Protein AF-A0A068UDC8-F1 (afdb_monomer)

Nearest PDB structures (foldseek):
  2k2d-assembly1_A  TM=8.273E-01  e=8.321E-03  Homo sapiens
  1b71-assembly1_A  TM=4.866E-01  e=6.529E-01  Nitratidesulfovibrio vulgaris str. Hildenborough
  7pfo-assembly1_4  TM=5.162E-01  e=7.961E-01  Homo sapiens
  7plo-assembly1_4  TM=5.445E-01  e=1.351E+00  Homo sapiens

pLDDT: mean 78.93, std 13.78, range [55.19, 94.5]

Sequence (53 aa):
MLDALLAEEKVLQEYSSRIQVILCNDCERKGNASFHWLYHKCPHCGSYNTRLL

Solven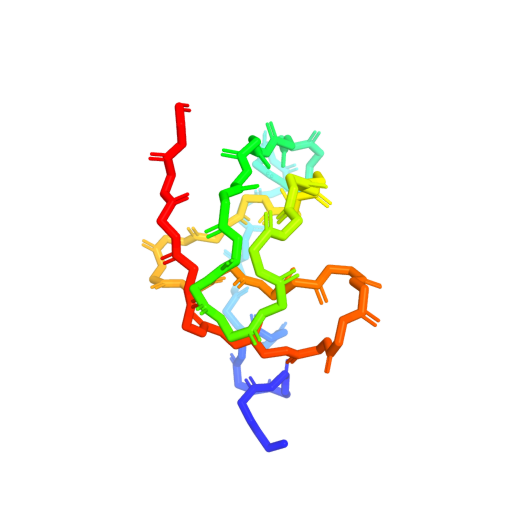t-accessible surface area (backbone atoms only — not comparable to full-atom values): 3280 Å² total; per-residue (Å²): 116,67,67,61,59,57,67,67,50,81,64,57,72,90,41,60,79,36,71,39,49,28,38,25,73,85,75,71,44,75,38,72,16,59,56,53,97,86,58,41,53,33,76,86,80,65,46,55,60,51,43,85,107

Mean predicted aligned error: 6.82 Å

Organism: Coffea canephora (NCBI:txid49390)

Secondary structure (DSSP, 8-state):
-HHHHHHHS---HHHHT-EEEEEETTT--EEEEE--SS----TTT----EEE-

InterPro domains:
  IPR039512 RCHY1, zinc-ribbon [PF14599] (1-51)

Radius of gyration: 10.76 Å; Cα contacts (8 Å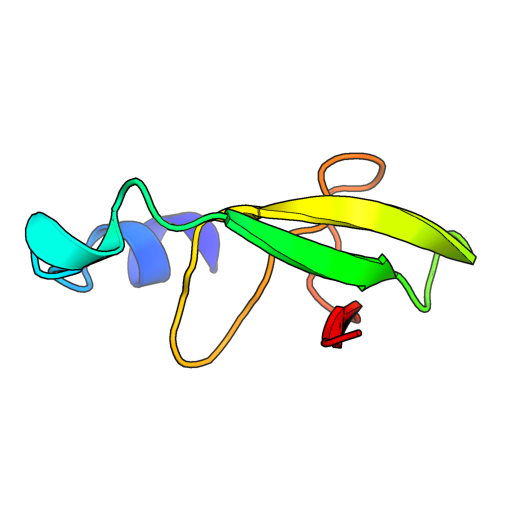, |Δi|>4): 85; chains: 1; bounding box: 23×17×29 Å

Structure (mmCIF, N/CA/C/O backbone):
data_AF-A0A068UDC8-F1
#
_entry.id   AF-A0A068UDC8-F1
#
loop_
_atom_site.group_PDB
_atom_site.id
_atom_site.type_symbol
_atom_site.label_atom_id
_atom_site.label_alt_id
_atom_site.label_comp_id
_atom_site.label_asym_id
_atom_site.label_entity_id
_atom_site.label_seq_id
_atom_site.pdbx_PDB_ins_code
_atom_site.Cartn_x
_atom_site.Cartn_y
_atom_site.Cartn_z
_atom_site.occupancy
_atom_site.B_iso_or_equiv
_atom_site.auth_seq_id
_atom_site.auth_comp_id
_atom_site.auth_asym_id
_atom_site.auth_atom_id
_atom_site.pdbx_PDB_model_num
ATOM 1 N N . MET A 1 1 ? -12.438 -6.441 -2.291 1.00 62.09 1 MET A N 1
ATOM 2 C CA . MET A 1 1 ? -12.472 -7.669 -1.463 1.00 62.09 1 MET A CA 1
ATOM 3 C C . MET A 1 1 ? -11.485 -7.579 -0.301 1.00 62.09 1 MET A C 1
ATOM 5 O O . MET A 1 1 ? -11.924 -7.767 0.819 1.00 62.09 1 MET A O 1
ATOM 9 N N . LEU A 1 2 ? -10.216 -7.194 -0.520 1.00 62.25 2 LEU A N 1
ATOM 10 C CA . LEU A 1 2 ? -9.273 -6.912 0.580 1.00 62.25 2 LEU A CA 1
ATOM 11 C C . LEU A 1 2 ? -9.675 -5.703 1.444 1.00 62.25 2 LEU A C 1
ATOM 13 O O . LEU A 1 2 ? -9.555 -5.775 2.658 1.00 62.25 2 LEU A O 1
ATOM 17 N N . ASP A 1 3 ? -10.214 -4.634 0.844 1.00 62.09 3 ASP A N 1
ATOM 18 C CA . ASP A 1 3 ? -10.668 -3.440 1.582 1.00 62.09 3 ASP A CA 1
ATOM 19 C C . ASP A 1 3 ? -11.649 -3.749 2.724 1.00 62.09 3 ASP A C 1
ATOM 21 O O . ASP A 1 3 ? -11.572 -3.133 3.779 1.00 62.09 3 ASP A O 1
ATOM 25 N N . ALA A 1 4 ? -12.569 -4.697 2.516 1.00 60.59 4 ALA A N 1
ATOM 26 C CA . ALA A 1 4 ? -13.591 -5.037 3.505 1.00 60.59 4 ALA A CA 1
ATOM 27 C C . ALA A 1 4 ? -13.002 -5.810 4.696 1.00 60.59 4 ALA A C 1
ATOM 29 O O . ALA A 1 4 ? -13.397 -5.570 5.829 1.00 60.59 4 ALA A O 1
ATOM 30 N N . LEU A 1 5 ? -12.017 -6.677 4.439 1.00 62.84 5 LEU A N 1
ATOM 31 C CA . LEU A 1 5 ? -11.312 -7.426 5.482 1.00 62.84 5 LEU A CA 1
ATOM 32 C C . LEU A 1 5 ? -10.385 -6.515 6.299 1.00 62.84 5 LEU A C 1
ATOM 34 O O . LEU A 1 5 ? -10.341 -6.625 7.518 1.00 62.84 5 LEU A O 1
ATOM 38 N N . LEU A 1 6 ? -9.701 -5.569 5.641 1.00 61.38 6 LEU A N 1
ATOM 39 C CA . LEU A 1 6 ? -8.922 -4.529 6.323 1.00 61.38 6 LEU A CA 1
ATOM 40 C C . LEU A 1 6 ? -9.801 -3.617 7.193 1.00 61.38 6 LEU A C 1
ATOM 42 O O . LEU A 1 6 ? -9.374 -3.181 8.254 1.00 61.38 6 LEU A O 1
ATOM 46 N N . ALA A 1 7 ? -11.018 -3.303 6.741 1.00 61.72 7 ALA A N 1
ATOM 47 C CA . ALA A 1 7 ? -11.936 -2.441 7.484 1.00 61.72 7 ALA A CA 1
ATOM 48 C C . ALA A 1 7 ? -12.520 -3.117 8.740 1.00 61.72 7 ALA A C 1
ATOM 50 O O . ALA A 1 7 ? -12.893 -2.420 9.684 1.00 61.72 7 ALA A O 1
ATOM 51 N N . GLU A 1 8 ? -12.603 -4.452 8.761 1.00 59.06 8 GLU A N 1
ATOM 52 C CA . GLU A 1 8 ? -12.995 -5.224 9.950 1.00 59.06 8 GLU A CA 1
ATOM 53 C C . GLU A 1 8 ? -11.865 -5.342 10.980 1.00 59.06 8 GLU A C 1
ATOM 55 O O . GLU A 1 8 ? -12.133 -5.521 12.174 1.00 59.06 8 GLU 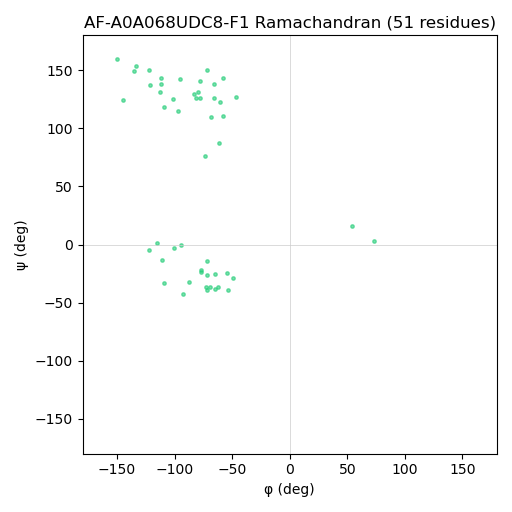A O 1
ATOM 60 N N . GLU A 1 9 ? -10.605 -5.201 10.555 1.00 59.59 9 GLU A N 1
ATOM 61 C CA . GLU A 1 9 ? -9.477 -5.144 11.473 1.00 59.59 9 GLU A CA 1
ATOM 62 C C . GLU A 1 9 ? -9.577 -3.833 12.266 1.00 59.59 9 GLU A C 1
ATOM 64 O O . GLU A 1 9 ? -9.440 -2.734 11.727 1.00 59.59 9 GLU A 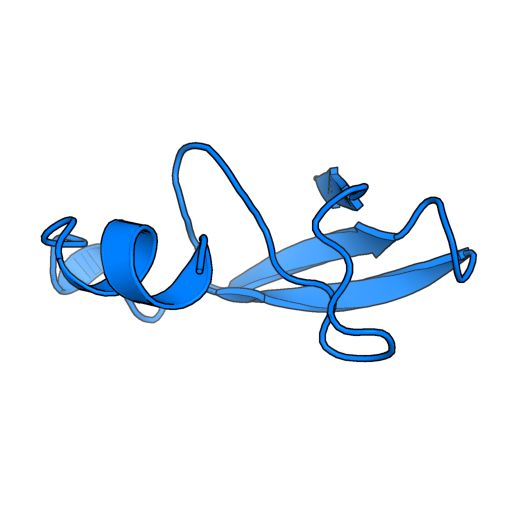O 1
ATOM 69 N N . LYS A 1 10 ? -9.884 -3.934 13.568 1.00 55.19 10 LYS A N 1
ATOM 70 C CA . LYS A 1 10 ? -9.927 -2.784 14.481 1.00 55.19 10 LYS A CA 1
ATOM 71 C C . LYS A 1 10 ? -8.540 -2.147 14.549 1.00 55.19 10 LYS A C 1
ATOM 73 O O . LYS A 1 10 ? -7.753 -2.440 15.448 1.00 55.19 10 LYS A O 1
ATOM 78 N N . VAL A 1 11 ? -8.263 -1.226 13.633 1.00 59.06 11 VAL A N 1
ATOM 79 C CA . 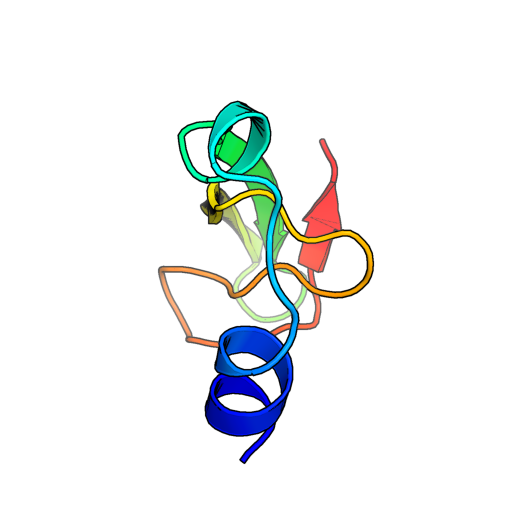VAL A 1 11 ? -7.175 -0.269 13.776 1.00 59.06 11 VAL A CA 1
ATOM 80 C C . VAL A 1 11 ? -7.472 0.478 15.072 1.00 59.06 11 VAL A C 1
ATOM 82 O O . VAL A 1 11 ? -8.476 1.190 15.159 1.00 59.06 11 VAL A O 1
ATOM 85 N N . LEU A 1 12 ? -6.658 0.265 16.116 1.00 59.22 12 LEU A N 1
ATOM 86 C CA . LEU A 1 12 ? -6.751 1.058 17.343 1.00 59.22 12 LEU A CA 1
ATOM 87 C C . LEU A 1 12 ? -6.838 2.530 16.919 1.00 59.22 12 LEU A C 1
ATOM 89 O O . LEU A 1 12 ? -6.003 2.971 16.132 1.00 59.22 12 LEU A O 1
ATOM 93 N N . GLN A 1 13 ? -7.845 3.274 17.390 1.00 55.34 13 GLN A N 1
ATOM 94 C CA . GLN A 1 13 ? -8.125 4.649 16.935 1.00 55.34 13 GLN A CA 1
ATOM 95 C C . GLN A 1 13 ? -6.881 5.560 16.938 1.00 5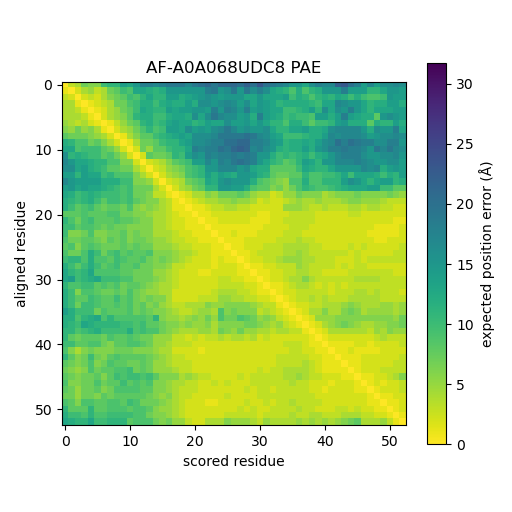5.34 13 GLN A C 1
ATOM 97 O O . GLN A 1 13 ? -6.763 6.429 16.080 1.00 55.34 13 GLN A O 1
ATOM 102 N N . GLU A 1 14 ? -5.923 5.289 17.825 1.00 57.75 14 GLU A N 1
ATOM 103 C CA . GLU A 1 14 ? -4.583 5.895 17.919 1.00 57.75 14 GLU A CA 1
ATOM 104 C C . GLU A 1 14 ? -3.731 5.825 16.627 1.00 57.75 14 GLU A C 1
ATOM 106 O O . GLU A 1 14 ? -2.807 6.617 16.433 1.00 57.75 14 GLU A O 1
ATOM 111 N N . TYR A 1 15 ? -4.003 4.863 15.743 1.00 60.03 15 TYR A N 1
ATOM 112 C CA . TYR A 1 15 ? -3.253 4.607 14.507 1.00 60.03 15 TYR A CA 1
ATOM 113 C C . TYR A 1 15 ? -4.045 4.950 13.246 1.00 60.03 15 TYR A C 1
ATOM 115 O O . TYR A 1 15 ? -3.454 5.072 12.177 1.00 60.03 15 TYR A O 1
ATOM 123 N N . SER A 1 16 ? -5.357 5.163 13.362 1.00 62.09 16 SER A N 1
ATOM 124 C CA . SER A 1 16 ? -6.244 5.437 12.222 1.00 62.09 16 SER A CA 1
ATOM 125 C C . SER A 1 16 ? -5.921 6.772 11.529 1.00 62.09 16 SER A C 1
ATOM 127 O O . SER A 1 16 ? -6.139 6.947 10.333 1.00 62.09 16 SER A O 1
ATOM 129 N N . SER A 1 17 ? -5.320 7.704 12.269 1.00 65.56 17 SER A N 1
ATOM 130 C CA . SER A 1 17 ? -4.835 9.002 11.787 1.00 65.56 17 SER A CA 1
ATOM 131 C C . SER A 1 17 ? -3.354 9.003 11.393 1.00 65.56 17 SER A C 1
ATOM 133 O O . SER A 1 17 ? -2.840 10.034 10.955 1.00 65.56 17 SER A O 1
ATOM 135 N N . ARG A 1 18 ? -2.644 7.873 11.521 1.00 78.50 18 ARG A N 1
ATOM 136 C CA . ARG A 1 18 ? -1.253 7.784 11.070 1.00 78.50 18 ARG A CA 1
ATOM 137 C C . ARG A 1 18 ? -1.217 7.570 9.568 1.00 78.50 18 ARG A C 1
ATOM 139 O O . ARG A 1 18 ? -1.877 6.689 9.026 1.00 78.50 18 ARG A O 1
ATOM 146 N N . ILE A 1 19 ? -0.399 8.374 8.909 1.00 83.44 19 ILE A N 1
ATOM 147 C CA . ILE A 1 19 ? -0.214 8.346 7.466 1.00 83.44 19 ILE A CA 1
ATOM 148 C C . ILE A 1 19 ? 1.207 7.860 7.206 1.00 83.44 19 ILE A C 1
ATOM 150 O O . ILE A 1 19 ? 2.151 8.358 7.819 1.00 83.44 19 ILE A O 1
ATOM 154 N N . GLN A 1 20 ? 1.357 6.882 6.320 1.00 87.12 20 GLN A N 1
ATOM 155 C CA . GLN A 1 20 ? 2.653 6.379 5.881 1.00 87.12 20 GLN A CA 1
ATOM 156 C C . GLN A 1 20 ? 2.878 6.756 4.422 1.00 87.12 20 GLN A C 1
ATOM 158 O O . GLN A 1 20 ? 1.967 6.674 3.592 1.00 87.12 20 GLN A O 1
ATOM 163 N N . VAL A 1 21 ? 4.100 7.188 4.115 1.00 91.50 21 VAL A N 1
ATOM 164 C CA . VAL A 1 21 ? 4.504 7.448 2.737 1.00 91.50 21 VAL A CA 1
ATOM 165 C C . VAL A 1 21 ? 4.885 6.116 2.110 1.00 91.50 21 VAL A C 1
ATOM 167 O O . VAL A 1 21 ? 5.711 5.374 2.636 1.00 91.50 21 VAL A O 1
ATOM 170 N N . ILE A 1 22 ? 4.265 5.812 0.980 1.00 93.12 22 ILE A N 1
ATOM 171 C CA . ILE A 1 22 ? 4.509 4.591 0.223 1.00 93.12 22 ILE A CA 1
ATOM 172 C C . ILE A 1 22 ? 4.943 4.916 -1.195 1.00 93.12 22 ILE A C 1
ATOM 174 O O . ILE A 1 22 ? 4.521 5.918 -1.774 1.00 93.12 22 ILE A O 1
ATOM 178 N N . LEU A 1 23 ? 5.753 4.038 -1.775 1.00 94.12 23 LEU A N 1
ATOM 179 C CA . LEU A 1 23 ? 5.983 3.962 -3.210 1.00 94.12 23 LEU A CA 1
ATOM 180 C C . LEU A 1 23 ? 5.159 2.805 -3.768 1.00 94.12 23 LEU A C 1
ATOM 182 O O . LEU A 1 23 ? 5.279 1.676 -3.298 1.00 94.12 23 LEU A O 1
ATOM 186 N N . CYS A 1 24 ? 4.319 3.072 -4.761 1.00 94.50 24 CYS A N 1
ATOM 187 C CA . CYS A 1 24 ? 3.619 2.007 -5.466 1.00 94.50 24 CYS A CA 1
ATOM 188 C C . CYS A 1 24 ? 4.515 1.412 -6.548 1.00 94.50 24 CYS A C 1
ATOM 190 O O . CYS A 1 24 ? 5.035 2.155 -7.371 1.00 94.50 24 CYS A O 1
ATOM 192 N N . ASN A 1 25 ? 4.649 0.089 -6.577 1.00 92.38 25 ASN A N 1
ATOM 193 C CA . ASN A 1 25 ? 5.472 -0.598 -7.571 1.00 92.38 25 ASN A CA 1
ATOM 194 C C . ASN A 1 25 ? 4.782 -0.694 -8.941 1.00 92.38 25 ASN A C 1
ATOM 196 O O . ASN A 1 25 ? 5.466 -0.831 -9.943 1.00 92.38 25 ASN A O 1
ATOM 200 N N . ASP A 1 26 ? 3.449 -0.593 -9.005 1.00 92.19 26 ASP A N 1
ATOM 201 C CA . ASP A 1 26 ? 2.722 -0.724 -10.279 1.00 92.19 26 ASP A CA 1
ATOM 202 C C . ASP A 1 26 ? 2.590 0.601 -11.034 1.00 92.19 26 ASP A C 1
ATOM 204 O O . ASP A 1 26 ? 2.527 0.619 -12.259 1.00 92.19 26 ASP A O 1
ATOM 208 N N . CYS A 1 27 ? 2.494 1.722 -10.313 1.00 93.62 27 CYS A N 1
ATOM 209 C CA . CYS A 1 27 ? 2.384 3.048 -10.930 1.00 93.62 27 CYS A CA 1
ATOM 210 C C . CYS A 1 27 ? 3.575 3.962 -10.642 1.00 93.62 27 CYS A C 1
ATOM 212 O O . CYS A 1 27 ? 3.543 5.122 -11.046 1.00 93.62 27 CYS A O 1
ATOM 214 N N . GLU A 1 28 ? 4.574 3.460 -9.908 1.00 92.94 28 GLU A N 1
ATOM 215 C CA . GLU A 1 28 ? 5.834 4.133 -9.550 1.00 92.94 28 GLU A CA 1
ATOM 216 C C . GLU A 1 28 ? 5.658 5.500 -8.867 1.00 92.94 28 GLU A C 1
ATOM 218 O O . GLU A 1 28 ? 6.588 6.299 -8.745 1.00 92.94 28 GLU A O 1
ATOM 223 N N . ARG A 1 29 ? 4.449 5.783 -8.374 1.00 91.88 29 A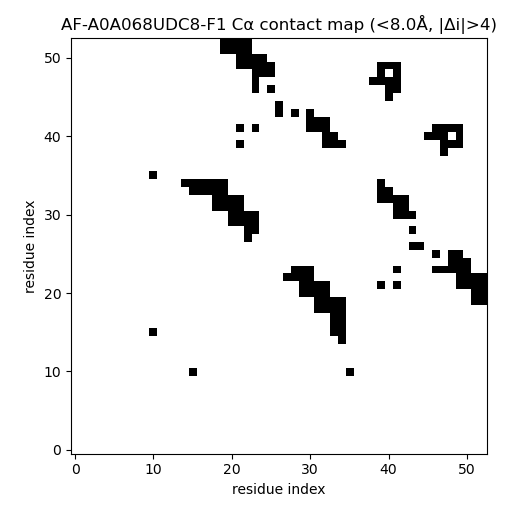RG A N 1
ATOM 224 C CA . ARG A 1 29 ? 4.108 7.034 -7.702 1.00 91.88 29 ARG A CA 1
ATOM 225 C C . ARG A 1 29 ? 4.224 6.893 -6.198 1.00 91.88 29 ARG A C 1
ATOM 227 O O . ARG A 1 29 ? 3.831 5.884 -5.608 1.00 91.88 29 ARG A O 1
ATOM 234 N N . LYS A 1 30 ? 4.705 7.967 -5.575 1.00 93.00 30 LYS A N 1
ATOM 235 C CA . LYS A 1 30 ? 4.644 8.136 -4.126 1.00 93.00 30 LYS A CA 1
ATOM 236 C C . LYS A 1 30 ? 3.239 8.568 -3.717 1.00 93.00 30 LYS A C 1
ATOM 238 O O . LYS A 1 30 ? 2.599 9.366 -4.407 1.00 93.00 30 LYS A O 1
ATOM 243 N N . GLY A 1 31 ? 2.751 8.032 -2.611 1.00 89.31 31 GLY A N 1
ATOM 244 C CA . GLY A 1 31 ? 1.429 8.342 -2.089 1.00 89.31 31 GLY A CA 1
ATOM 245 C C . GLY A 1 31 ? 1.378 8.224 -0.577 1.00 89.31 31 GLY A C 1
ATOM 246 O O . GLY A 1 31 ? 2.203 7.556 0.039 1.00 89.31 31 GLY A O 1
ATOM 247 N N . ASN A 1 32 ? 0.383 8.878 -0.001 1.00 90.38 32 ASN A N 1
ATOM 248 C CA . ASN A 1 32 ? 0.105 8.831 1.421 1.00 90.38 32 ASN A CA 1
ATOM 249 C C . ASN A 1 32 ? -0.989 7.788 1.643 1.00 90.38 32 ASN A C 1
ATOM 251 O O . ASN A 1 32 ? -2.103 7.959 1.149 1.00 90.38 32 ASN A O 1
ATOM 255 N N . ALA A 1 33 ? -0.662 6.709 2.347 1.00 88.44 33 ALA A N 1
ATOM 256 C CA . ALA A 1 33 ? -1.610 5.662 2.700 1.00 88.44 33 ALA A CA 1
ATOM 257 C C . ALA A 1 33 ? -1.867 5.671 4.206 1.00 88.44 33 ALA A C 1
ATOM 259 O O . ALA A 1 33 ? -0.953 5.910 5.000 1.00 88.44 33 ALA A O 1
ATOM 260 N N . SER A 1 34 ? -3.107 5.395 4.605 1.00 84.44 34 SER A N 1
ATOM 261 C CA . SER A 1 34 ? -3.436 5.178 6.013 1.00 84.44 34 SER A CA 1
ATOM 262 C C . SER A 1 34 ? -2.610 4.024 6.572 1.00 84.44 34 SER A C 1
ATOM 264 O O . SER A 1 34 ? -2.329 3.045 5.874 1.00 84.44 34 SER A O 1
ATOM 266 N N . PHE A 1 35 ? -2.198 4.148 7.830 1.00 78.19 35 PHE A N 1
ATOM 267 C CA . PHE A 1 35 ? -1.447 3.110 8.513 1.00 78.19 35 PHE A CA 1
ATOM 268 C C . PHE A 1 35 ? -2.276 1.827 8.579 1.00 78.19 35 PHE A C 1
ATOM 270 O O . PHE A 1 35 ? -3.364 1.797 9.150 1.00 78.19 35 PHE A O 1
ATOM 277 N N . HIS A 1 36 ? -1.710 0.757 8.036 1.00 77.12 36 HIS A N 1
ATOM 278 C CA . HIS A 1 36 ? -2.169 -0.603 8.239 1.00 77.12 36 HIS A CA 1
ATOM 279 C C . HIS A 1 36 ? -0.953 -1.486 8.506 1.00 77.12 36 HIS A C 1
ATOM 281 O O . HIS A 1 36 ? 0.135 -1.207 7.994 1.00 77.12 36 HIS A O 1
ATOM 287 N N . TRP A 1 37 ? -1.114 -2.548 9.293 1.00 71.25 37 TRP A N 1
ATOM 288 C CA . TRP A 1 37 ? 0.016 -3.411 9.644 1.00 71.25 37 TRP A CA 1
ATOM 289 C C . TRP A 1 37 ? 0.545 -4.224 8.465 1.00 71.25 37 TRP A C 1
ATOM 291 O O . TRP A 1 37 ? 1.750 -4.425 8.351 1.00 71.25 37 TRP A O 1
ATOM 301 N N . LEU A 1 38 ? -0.354 -4.672 7.591 1.00 71.94 38 LEU A N 1
ATOM 302 C CA . LEU A 1 38 ? -0.021 -5.594 6.504 1.00 71.94 38 LEU A CA 1
ATOM 303 C C . LEU A 1 38 ? -0.052 -4.974 5.104 1.00 71.94 38 LEU A C 1
ATOM 305 O O . LEU A 1 38 ? 0.718 -5.395 4.246 1.00 71.94 38 LEU A O 1
ATOM 309 N N . TYR A 1 39 ? -0.941 -4.012 4.845 1.00 77.94 39 TYR A N 1
ATOM 310 C CA . TYR A 1 39 ? -1.271 -3.621 3.474 1.00 77.94 39 TYR A CA 1
ATOM 311 C C . TYR A 1 39 ? -1.550 -2.131 3.345 1.00 77.94 39 TYR A C 1
ATOM 313 O O . TYR A 1 39 ? -2.474 -1.607 3.959 1.00 77.94 39 TYR A O 1
ATOM 321 N N . HIS A 1 40 ? -0.826 -1.465 2.453 1.00 86.50 40 HIS A N 1
ATOM 322 C CA . HIS A 1 40 ? -1.037 -0.054 2.152 1.00 86.50 40 HIS A CA 1
ATOM 323 C C . HIS A 1 40 ? -1.642 0.085 0.768 1.00 86.50 40 HIS A C 1
ATOM 325 O O . HIS A 1 40 ? -1.048 -0.312 -0.235 1.00 86.50 40 HIS A O 1
ATOM 331 N N . LYS A 1 41 ? -2.846 0.654 0.712 1.00 87.44 41 LYS A N 1
ATOM 332 C CA . LYS A 1 41 ? -3.516 0.913 -0.557 1.00 87.44 41 LYS A CA 1
ATOM 333 C C . LYS A 1 41 ? -2.926 2.156 -1.207 1.00 87.44 41 LYS A C 1
ATOM 335 O O . LYS A 1 41 ? -2.906 3.231 -0.610 1.00 87.44 41 LYS A O 1
ATOM 340 N N . CYS A 1 42 ? -2.490 2.027 -2.453 1.00 90.81 42 CYS A N 1
ATOM 341 C CA . CYS A 1 42 ? -2.061 3.158 -3.254 1.00 90.81 42 CYS A CA 1
ATOM 342 C C . CYS A 1 42 ? -3.254 4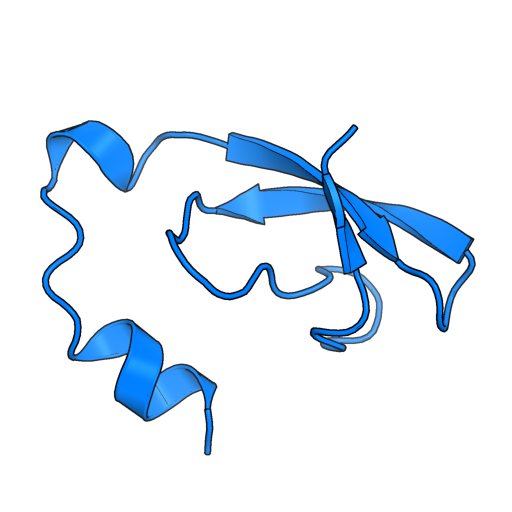.091 -3.533 1.00 90.81 42 CYS A C 1
ATOM 344 O O . CYS A 1 42 ? -4.244 3.638 -4.114 1.00 90.81 42 CYS A O 1
ATOM 346 N N . PRO A 1 43 ? -3.158 5.396 -3.223 1.00 88.81 43 PRO A N 1
ATOM 347 C CA . PRO A 1 43 ? -4.237 6.345 -3.501 1.00 88.81 43 PRO A CA 1
ATOM 348 C C . PRO A 1 43 ? -4.402 6.658 -4.998 1.00 88.81 43 PRO A C 1
ATOM 350 O O . PRO A 1 43 ? -5.418 7.216 -5.393 1.00 88.81 43 PRO A O 1
ATOM 353 N N . HIS A 1 44 ? -3.420 6.307 -5.838 1.00 90.62 44 HIS A N 1
ATOM 354 C CA . HIS A 1 44 ? -3.417 6.647 -7.267 1.00 90.62 44 HIS A CA 1
ATOM 355 C C . HIS A 1 44 ? -4.030 5.566 -8.155 1.00 90.62 44 HIS A C 1
ATOM 357 O O . HIS A 1 44 ? -4.735 5.881 -9.106 1.00 90.62 44 HIS A O 1
ATOM 363 N N . CYS A 1 45 ? -3.721 4.295 -7.889 1.00 91.19 45 CYS A N 1
ATOM 364 C CA . CYS A 1 45 ? -4.181 3.166 -8.705 1.00 91.19 45 CYS A CA 1
ATOM 365 C C . CYS A 1 45 ? -4.976 2.120 -7.915 1.00 91.19 45 CYS A C 1
ATOM 367 O O . CYS A 1 45 ? -5.467 1.161 -8.499 1.00 91.19 45 CYS A O 1
ATOM 369 N N . GLY A 1 46 ? -5.086 2.267 -6.591 1.00 87.00 46 GLY A N 1
ATOM 370 C CA . GLY A 1 46 ? -5.765 1.300 -5.731 1.00 87.00 46 GLY A CA 1
ATOM 371 C C . GLY A 1 46 ? -5.008 -0.013 -5.512 1.00 87.00 46 GL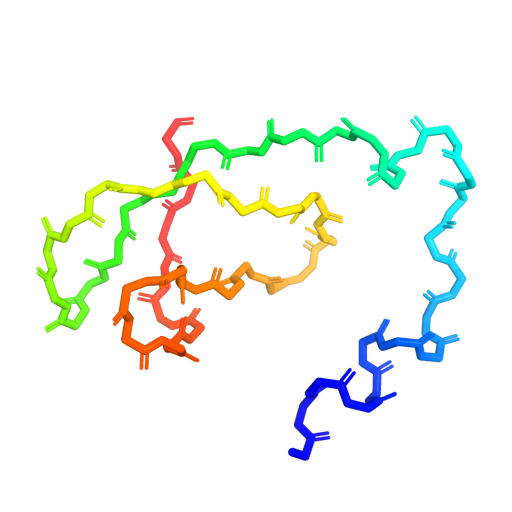Y A C 1
ATOM 372 O O . GLY A 1 46 ? -5.544 -0.889 -4.839 1.00 87.00 46 GLY A O 1
ATOM 373 N N . SER A 1 47 ? -3.789 -0.158 -6.044 1.00 89.38 47 SER A N 1
ATOM 374 C CA . SER A 1 47 ? -2.962 -1.345 -5.818 1.00 89.38 47 SER A CA 1
ATOM 375 C C . SER A 1 47 ? -2.408 -1.404 -4.397 1.00 89.38 47 SER A C 1
ATOM 377 O O . SER A 1 47 ? -2.130 -0.374 -3.786 1.00 89.38 47 SER A O 1
ATOM 379 N N . TYR A 1 48 ? -2.195 -2.618 -3.898 1.00 88.25 48 TYR A N 1
ATOM 380 C CA . TYR A 1 48 ? -1.525 -2.889 -2.626 1.00 88.25 48 TYR A CA 1
ATOM 381 C C . TYR A 1 48 ? -0.060 -3.300 -2.797 1.00 88.25 48 TYR A C 1
ATOM 383 O O . TYR A 1 48 ? 0.637 -3.475 -1.801 1.00 88.25 48 TYR A O 1
ATOM 391 N N . ASN A 1 49 ? 0.426 -3.434 -4.038 1.00 90.56 49 ASN A N 1
ATOM 392 C CA . ASN A 1 49 ? 1.834 -3.690 -4.338 1.00 90.56 49 ASN A CA 1
ATOM 393 C C . ASN A 1 49 ? 2.648 -2.408 -4.106 1.00 90.56 49 ASN A C 1
ATOM 395 O O . ASN A 1 49 ? 2.964 -1.646 -5.024 1.00 90.56 49 ASN A O 1
ATOM 399 N N . THR A 1 50 ? 2.892 -2.111 -2.836 1.00 91.88 50 THR A N 1
ATOM 400 C CA . THR A 1 50 ? 3.506 -0.869 -2.385 1.00 91.88 50 THR A CA 1
ATOM 401 C C . THR A 1 50 ? 4.596 -1.177 -1.366 1.00 91.88 50 THR A C 1
ATOM 403 O O . THR A 1 50 ? 4.580 -2.211 -0.699 1.00 91.88 50 THR A O 1
ATOM 406 N N . ARG A 1 51 ? 5.579 -0.285 -1.268 1.00 91.06 51 ARG A N 1
ATOM 407 C CA . ARG A 1 51 ? 6.672 -0.358 -0.300 1.00 91.06 51 ARG A CA 1
ATOM 408 C C . ARG A 1 51 ? 6.664 0.895 0.567 1.00 91.06 51 ARG A C 1
ATOM 410 O O . ARG A 1 51 ? 6.516 1.997 0.043 1.00 91.06 51 ARG A O 1
ATOM 417 N N . LEU A 1 52 ? 6.862 0.720 1.871 1.00 90.00 52 LEU A N 1
ATOM 418 C CA . LEU A 1 52 ? 7.054 1.824 2.814 1.00 90.00 52 LEU A CA 1
ATOM 419 C C . LEU A 1 52 ? 8.360 2.579 2.520 1.00 90.00 52 LEU A C 1
ATOM 421 O O . LEU A 1 52 ? 9.387 1.951 2.234 1.00 90.00 52 LEU A O 1
ATOM 425 N N . LEU A 1 53 ? 8.300 3.911 2.591 1.00 86.38 53 LEU A N 1
ATOM 426 C CA . LEU A 1 53 ? 9.445 4.819 2.481 1.00 86.38 53 LEU A CA 1
ATOM 427 C C . LEU A 1 53 ? 9.827 5.417 3.835 1.00 86.38 53 LEU A C 1
ATOM 429 O O . LEU A 1 53 ? 8.913 5.667 4.652 1.00 86.38 53 LEU A O 1
#

Foldseek 3Di:
DVVVVQVPPPPPPVQQPDWFWKQAPVVRDIDTFRDDPQFTQHPPPRDRNIDTD